Protein AF-A0A2N5H8W0-F1 (afdb_monomer_lite)

Foldseek 3Di:
DCPVVVVVVVCVVPDDPVVVVVVVVVVCLVVQDKDKDWDDDPQKIWMWIDSPVDIDGGQIDNDSVNSRVSNVVVVVVVVVVVVVVD

Secondary stru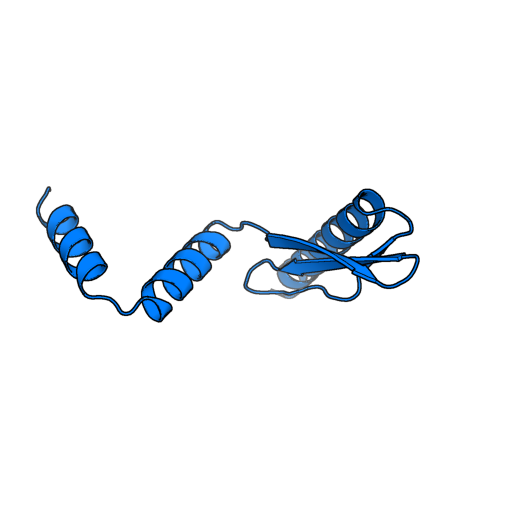cture (DSSP, 8-state):
--SHHHHHHHHHHHS-HHHHHHHHHHHHHHTTPPEEEEEEETTEEEEEEE-SS-EEEEEEESSHHHHHHHHHHHHHHHHHHHHHT-

Radius of gyration: 17.65 Å; chains: 1; bounding box: 30×42×39 Å

Sequence (86 aa):
MFKERREVIIIYIFLPCCIREAWDWFLYYRRGKVKIKVYKYGNTYRAWSSSGKVTVWNCYGSTPEQARKMAEFRMKQALEEIDFKK

pLDDT: mean 80.62, std 16.43, range [37.03, 96.38]

Structure (mmCIF, N/CA/C/O backbone):
data_AF-A0A2N5H8W0-F1
#
_entry.id   AF-A0A2N5H8W0-F1
#
loop_
_atom_site.group_PDB
_atom_site.id
_atom_site.type_symbol
_atom_site.label_atom_id
_atom_site.label_alt_id
_atom_site.label_comp_id
_atom_site.label_asym_id
_atom_site.label_entity_id
_atom_site.label_seq_id
_atom_site.pdbx_PDB_ins_code
_atom_site.Cartn_x
_atom_site.Cartn_y
_atom_site.Cartn_z
_atom_site.occupancy
_atom_site.B_iso_or_equiv
_atom_site.auth_seq_id
_atom_site.auth_comp_id
_atom_site.auth_asym_id
_atom_site.auth_atom_id
_atom_site.pdbx_PDB_model_num
ATOM 1 N N . MET A 1 1 ? -16.097 -30.418 21.677 1.00 45.81 1 MET A N 1
ATOM 2 C CA . MET A 1 1 ? -16.134 -29.159 20.895 1.00 45.81 1 MET A CA 1
ATOM 3 C C . MET A 1 1 ? -15.365 -29.299 19.566 1.00 45.81 1 MET A C 1
ATOM 5 O O . MET A 1 1 ? -14.403 -28.589 19.315 1.00 45.81 1 MET A O 1
ATOM 9 N N . PHE A 1 2 ? -15.737 -30.271 18.718 1.00 40.78 2 PHE A N 1
ATOM 10 C CA . PHE A 1 2 ? -15.031 -30.599 17.455 1.00 40.78 2 PHE A CA 1
ATOM 11 C C . PHE A 1 2 ? -15.981 -30.744 16.248 1.00 40.78 2 PHE A C 1
ATOM 13 O O . PHE A 1 2 ? -15.550 -31.151 15.171 1.00 40.78 2 PHE A O 1
ATOM 20 N N . LYS A 1 3 ? -17.269 -30.419 16.432 1.00 37.03 3 LYS A N 1
ATOM 21 C CA . LYS A 1 3 ? -18.315 -30.578 15.412 1.00 37.03 3 LYS A CA 1
ATOM 22 C C . LYS A 1 3 ? -18.363 -29.379 14.449 1.00 37.03 3 LYS A C 1
ATOM 24 O O . LYS A 1 3 ? -18.384 -29.594 13.246 1.00 37.03 3 LYS A O 1
ATOM 29 N N . GLU A 1 4 ? -18.176 -28.153 14.949 1.00 49.25 4 GLU A N 1
ATOM 30 C CA . GLU A 1 4 ? -18.128 -26.931 14.117 1.00 49.25 4 GLU A CA 1
ATOM 31 C C . GLU A 1 4 ? -16.985 -26.917 13.092 1.00 49.25 4 GLU A C 1
ATOM 33 O O . GLU A 1 4 ? -17.159 -26.441 11.976 1.00 49.25 4 GLU A O 1
ATOM 38 N N . ARG A 1 5 ? -15.808 -27.476 13.414 1.00 48.75 5 ARG A N 1
ATOM 39 C CA . ARG A 1 5 ? -14.662 -27.440 12.485 1.00 48.75 5 ARG A CA 1
ATOM 40 C C . ARG A 1 5 ? -14.851 -28.297 11.230 1.00 48.75 5 ARG A C 1
ATOM 42 O O . ARG A 1 5 ? -14.189 -28.025 10.235 1.00 48.75 5 ARG A O 1
ATOM 49 N N . ARG A 1 6 ? -15.728 -29.310 11.250 1.00 45.66 6 ARG A N 1
ATOM 50 C CA . ARG A 1 6 ? -15.979 -30.167 10.075 1.00 45.66 6 ARG A CA 1
ATOM 51 C C . ARG A 1 6 ? -16.991 -29.552 9.111 1.00 45.66 6 ARG A C 1
ATOM 53 O O . ARG A 1 6 ? -16.811 -29.678 7.907 1.00 45.66 6 ARG A O 1
ATOM 60 N N . GLU A 1 7 ? -17.997 -28.847 9.622 1.00 48.84 7 GLU A N 1
ATOM 61 C CA . GLU A 1 7 ? -19.006 -28.187 8.781 1.00 48.84 7 GLU A CA 1
ATOM 62 C C . GLU A 1 7 ? -18.415 -27.006 8.006 1.00 48.84 7 GLU A C 1
ATOM 64 O O . GLU A 1 7 ? -18.699 -26.846 6.821 1.00 48.84 7 GLU A O 1
ATOM 69 N N . VAL A 1 8 ? -17.487 -26.260 8.619 1.00 53.12 8 VAL A N 1
ATOM 70 C CA . VAL A 1 8 ? -16.738 -25.203 7.924 1.00 53.12 8 VAL A CA 1
ATOM 71 C C . VAL A 1 8 ? -15.968 -25.783 6.731 1.00 53.12 8 VAL A C 1
ATOM 73 O O . VAL A 1 8 ? -16.060 -25.245 5.637 1.00 53.12 8 VAL A O 1
ATOM 76 N N . ILE A 1 9 ? -15.281 -26.921 6.881 1.00 53.25 9 ILE A N 1
ATOM 77 C CA . ILE A 1 9 ? -14.504 -27.529 5.783 1.00 53.25 9 ILE A CA 1
ATOM 78 C C . ILE A 1 9 ? -15.402 -27.959 4.609 1.00 53.25 9 ILE A C 1
ATOM 80 O O . ILE A 1 9 ? -15.021 -27.766 3.456 1.00 53.25 9 ILE A O 1
ATOM 84 N N . ILE A 1 10 ? -16.601 -28.487 4.880 1.00 52.09 10 ILE A N 1
ATOM 85 C CA . ILE A 1 10 ? -17.542 -28.939 3.839 1.00 52.09 10 ILE A CA 1
ATOM 86 C C . ILE A 1 10 ? -18.115 -27.748 3.051 1.00 52.09 10 ILE A C 1
ATOM 88 O O . ILE A 1 10 ? -18.211 -27.816 1.826 1.00 52.09 10 ILE A O 1
ATOM 92 N N . ILE A 1 11 ? -18.407 -26.624 3.716 1.00 54.22 11 ILE A N 1
ATOM 93 C CA . ILE A 1 11 ? -18.892 -25.396 3.058 1.00 54.22 11 ILE A CA 1
ATOM 94 C C . ILE A 1 11 ? -17.836 -24.821 2.097 1.00 54.22 11 ILE A C 1
ATOM 96 O O . ILE A 1 11 ? -18.174 -24.340 1.017 1.00 54.22 11 ILE A O 1
ATOM 100 N N . TYR A 1 12 ? -16.547 -24.924 2.432 1.00 50.66 12 TYR A N 1
ATOM 101 C CA . TYR A 1 12 ? -15.459 -24.425 1.581 1.00 50.66 12 TYR A CA 1
ATOM 102 C C . TYR A 1 12 ? -15.262 -25.212 0.271 1.00 50.66 12 TYR A C 1
ATOM 104 O O . TYR A 1 12 ? -14.653 -24.678 -0.657 1.00 50.66 12 TYR A O 1
ATOM 112 N N . ILE A 1 13 ? -15.760 -26.452 0.173 1.00 56.66 13 ILE A N 1
ATOM 113 C CA . ILE A 1 13 ? -15.593 -27.312 -1.015 1.00 56.66 13 ILE A CA 1
ATOM 114 C C . ILE A 1 13 ? -16.641 -27.000 -2.098 1.00 56.66 13 ILE A C 1
ATOM 116 O O . ILE A 1 13 ? -16.352 -27.152 -3.281 1.00 56.66 13 ILE A O 1
ATOM 120 N N . PHE A 1 14 ? -17.828 -26.519 -1.712 1.00 55.72 14 PHE A N 1
ATOM 121 C CA . PHE A 1 14 ? -18.939 -26.223 -2.631 1.00 55.72 14 PHE A CA 1
ATOM 122 C C . PHE A 1 14 ? -19.154 -24.729 -2.909 1.00 55.72 14 PHE A C 1
ATOM 124 O O . PHE A 1 14 ? -20.038 -24.363 -3.685 1.00 55.72 14 PHE A O 1
ATOM 131 N N . LEU A 1 15 ? -18.361 -23.851 -2.291 1.00 59.88 15 LEU A N 1
ATOM 132 C CA . LEU A 1 15 ? -18.464 -22.413 -2.509 1.00 59.88 15 LEU A CA 1
ATOM 133 C C . LEU A 1 15 ? -17.888 -22.038 -3.889 1.00 59.88 15 LEU A C 1
ATOM 135 O O . LEU A 1 15 ? -16.720 -22.340 -4.155 1.00 59.88 15 LEU A O 1
ATOM 139 N N . PRO A 1 16 ? -18.648 -21.336 -4.752 1.00 76.19 16 PRO A N 1
ATOM 140 C CA . PRO A 1 16 ? -18.121 -20.766 -5.987 1.00 76.19 16 PRO A CA 1
ATOM 141 C C . PRO A 1 16 ? -16.831 -19.982 -5.719 1.00 76.19 16 PRO A C 1
ATOM 143 O O . PRO A 1 16 ? -16.730 -19.278 -4.709 1.00 76.19 16 PRO A O 1
ATOM 146 N N . CYS A 1 17 ? -15.852 -20.071 -6.624 1.00 70.12 17 CYS A N 1
ATOM 147 C CA . CYS A 1 17 ? -14.530 -19.446 -6.473 1.00 70.12 17 CYS A CA 1
ATOM 148 C C . CYS A 1 17 ? -14.603 -17.964 -6.066 1.00 70.12 17 CYS A C 1
ATOM 150 O O . CYS A 1 17 ? -13.854 -17.530 -5.192 1.00 70.12 17 CYS A O 1
ATOM 152 N N . CYS A 1 18 ? -15.576 -17.226 -6.607 1.00 69.81 18 CYS A N 1
ATOM 153 C CA . CYS A 1 18 ? -15.823 -15.821 -6.295 1.00 69.81 18 CYS A 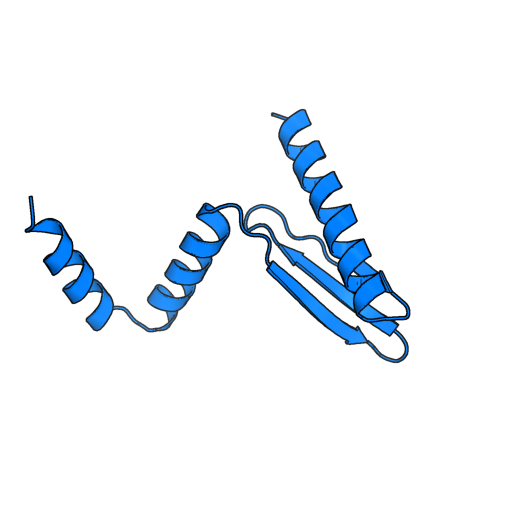CA 1
ATOM 154 C C . CYS A 1 18 ? -16.140 -15.578 -4.810 1.00 69.81 18 CYS A C 1
ATOM 156 O O . CYS A 1 18 ? -15.718 -14.570 -4.250 1.00 69.81 18 CYS A O 1
ATOM 158 N N . ILE A 1 19 ? -16.857 -16.497 -4.152 1.00 76.00 19 ILE A N 1
ATOM 159 C CA . ILE A 1 19 ? -17.199 -16.368 -2.728 1.00 76.00 19 ILE A CA 1
ATOM 160 C C . ILE A 1 19 ? -15.976 -16.680 -1.864 1.00 76.00 19 ILE A C 1
ATOM 162 O O . ILE A 1 19 ? -15.742 -15.998 -0.870 1.00 76.00 19 ILE A O 1
ATOM 166 N N . ARG A 1 20 ? -15.148 -17.654 -2.266 1.00 73.62 20 ARG A N 1
ATOM 167 C CA . ARG A 1 20 ? -13.895 -17.961 -1.563 1.00 73.62 20 ARG A CA 1
ATOM 168 C C . ARG A 1 20 ? -12.921 -16.784 -1.624 1.00 73.62 20 ARG A C 1
ATOM 170 O O . ARG A 1 20 ? -12.404 -16.373 -0.592 1.00 73.62 20 ARG A O 1
ATOM 177 N N . GLU A 1 21 ? -12.736 -16.197 -2.805 1.00 74.38 21 GLU A N 1
ATOM 178 C CA . GLU A 1 21 ? -11.882 -15.017 -2.980 1.00 74.38 21 GLU A CA 1
ATOM 179 C C . GLU A 1 21 ? -12.409 -13.801 -2.216 1.00 74.38 21 GLU A C 1
ATOM 181 O O . GLU A 1 21 ? -11.631 -13.103 -1.563 1.00 74.38 21 GLU A O 1
ATOM 186 N N . ALA A 1 22 ? -13.725 -13.569 -2.235 1.00 77.88 22 ALA A N 1
ATOM 187 C CA . ALA A 1 22 ? -14.347 -12.510 -1.448 1.00 77.88 22 ALA A CA 1
ATOM 188 C C . ALA A 1 22 ? -14.177 -12.738 0.061 1.00 77.88 22 ALA A C 1
ATOM 190 O O . ALA A 1 22 ? -13.953 -11.782 0.802 1.00 77.88 22 ALA A O 1
ATOM 191 N N . TRP A 1 23 ? -14.237 -13.987 0.527 1.00 77.75 23 TRP A N 1
ATOM 192 C CA . TRP A 1 23 ? -14.060 -14.328 1.936 1.00 77.75 23 TRP A CA 1
ATOM 193 C C . TRP A 1 23 ? -12.609 -14.190 2.392 1.00 77.75 23 TRP A C 1
ATOM 195 O O . TRP A 1 23 ? -12.353 -13.624 3.451 1.00 77.75 23 TRP A O 1
ATOM 205 N N . ASP A 1 24 ? -11.649 -14.629 1.581 1.00 76.62 24 ASP A N 1
ATOM 206 C CA . ASP A 1 24 ? -10.224 -14.422 1.849 1.00 76.62 24 ASP A CA 1
ATOM 207 C C . ASP A 1 24 ? -9.880 -12.928 1.852 1.00 76.62 24 ASP A C 1
ATOM 209 O O . ASP A 1 24 ? -9.159 -12.456 2.735 1.00 76.62 24 ASP A O 1
ATOM 213 N N . TRP A 1 25 ? -10.456 -12.162 0.920 1.00 76.62 25 TRP A N 1
ATOM 214 C CA . TRP A 1 25 ? -10.374 -10.702 0.896 1.00 76.62 25 TRP A CA 1
ATOM 215 C C . TRP A 1 25 ? -10.965 -10.107 2.182 1.00 76.62 25 TRP A C 1
ATOM 217 O O . TRP A 1 25 ? -10.284 -9.365 2.889 1.00 76.62 25 TRP A O 1
ATOM 227 N N . PHE A 1 26 ? -12.183 -10.500 2.558 1.00 77.69 26 PHE A N 1
ATOM 228 C CA . PHE A 1 26 ? -12.854 -10.028 3.768 1.00 77.69 26 PHE A CA 1
ATOM 229 C C . PHE A 1 26 ? -12.061 -10.358 5.040 1.00 77.69 26 PHE A C 1
ATOM 231 O O . PHE A 1 26 ? -11.823 -9.478 5.867 1.00 77.69 26 PHE A O 1
ATOM 238 N N . LEU A 1 27 ? -11.585 -11.596 5.192 1.00 77.81 27 LEU A N 1
ATOM 239 C CA . LEU A 1 27 ? -10.779 -12.027 6.335 1.00 77.81 27 LEU A CA 1
ATOM 240 C C . LEU A 1 27 ? -9.424 -11.316 6.395 1.00 77.81 27 LEU A C 1
ATOM 242 O O . LEU A 1 27 ? -8.943 -11.015 7.491 1.00 77.81 27 LEU A O 1
ATOM 246 N N . TYR A 1 28 ? -8.810 -11.032 5.244 1.00 80.12 28 TYR A N 1
ATOM 247 C CA . TYR A 1 28 ? -7.562 -10.279 5.166 1.00 80.12 28 TYR A CA 1
ATOM 248 C C . TYR A 1 28 ? -7.733 -8.873 5.751 1.00 80.12 28 TYR A C 1
ATOM 250 O O . TYR A 1 28 ? -6.990 -8.493 6.659 1.00 80.12 28 TYR A O 1
ATOM 258 N N . TYR A 1 29 ? -8.749 -8.132 5.302 1.00 81.19 29 TYR A N 1
ATOM 259 C CA . TYR A 1 29 ? -9.006 -6.771 5.783 1.00 81.19 29 TYR A CA 1
ATOM 260 C C . TYR A 1 29 ? -9.605 -6.727 7.189 1.00 81.19 29 TYR A C 1
ATOM 262 O O . TYR A 1 29 ? -9.294 -5.818 7.957 1.00 81.19 29 TYR A O 1
ATOM 270 N N . ARG A 1 30 ? -10.382 -7.742 7.595 1.00 76.44 30 ARG A N 1
ATOM 271 C CA . ARG A 1 30 ? -10.907 -7.858 8.967 1.00 76.44 30 ARG A CA 1
ATOM 272 C C . ARG A 1 30 ? -9.797 -7.927 10.017 1.00 76.44 30 ARG A C 1
ATOM 274 O O . ARG A 1 30 ? -9.995 -7.469 11.135 1.00 76.44 30 ARG A O 1
ATOM 281 N N . ARG A 1 31 ? -8.622 -8.458 9.665 1.00 80.94 31 ARG A N 1
ATOM 282 C CA . ARG A 1 31 ? -7.431 -8.483 10.536 1.00 80.94 31 ARG A CA 1
ATOM 283 C C . ARG A 1 31 ? -6.676 -7.147 10.585 1.00 80.94 31 ARG A C 1
ATOM 285 O O . ARG A 1 31 ? -5.574 -7.109 11.118 1.00 80.94 31 ARG A O 1
ATOM 292 N N . GLY A 1 32 ? -7.217 -6.083 9.988 1.00 78.31 32 GLY A N 1
ATOM 293 C CA . GLY A 1 32 ? -6.565 -4.775 9.911 1.00 78.31 32 GLY A CA 1
ATOM 294 C C . GLY A 1 32 ? -5.374 -4.739 8.951 1.00 78.31 32 GLY A C 1
ATOM 295 O O . GLY A 1 32 ? -4.554 -3.829 9.028 1.00 78.31 32 GLY A O 1
ATOM 296 N N . LYS A 1 33 ? -5.237 -5.727 8.053 1.00 84.44 33 LYS A N 1
ATOM 297 C CA . LYS A 1 33 ? -4.129 -5.740 7.095 1.00 84.44 33 LYS A CA 1
ATOM 298 C C . LYS A 1 33 ? -4.369 -4.721 5.991 1.00 84.44 33 LYS A C 1
ATOM 300 O O . LYS A 1 33 ? -5.446 -4.659 5.403 1.00 84.44 33 LYS A O 1
ATOM 305 N N . VAL A 1 34 ? -3.320 -3.976 5.668 1.00 88.38 34 VAL A N 1
ATOM 306 C CA . VAL A 1 34 ? -3.307 -3.025 4.560 1.00 88.38 34 VAL A CA 1
ATOM 307 C C . VAL A 1 34 ? -2.674 -3.689 3.343 1.00 88.38 34 VAL A C 1
ATOM 309 O O . VAL A 1 34 ? -1.559 -4.204 3.406 1.00 88.38 34 VAL A O 1
ATOM 312 N N . LYS A 1 35 ? -3.388 -3.672 2.219 1.00 90.25 35 LYS A N 1
ATOM 313 C CA . LYS A 1 35 ? -2.884 -4.160 0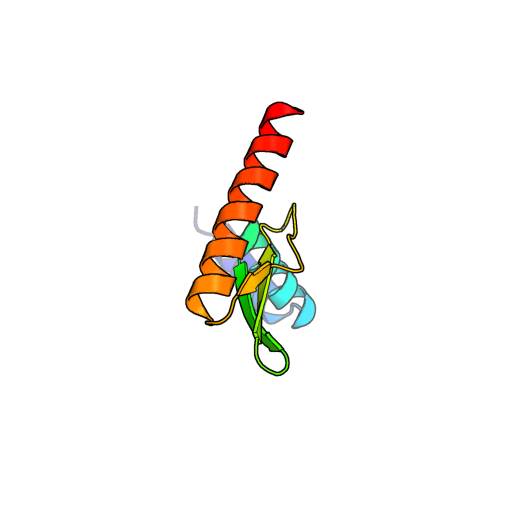.936 1.00 90.25 35 LYS A CA 1
ATOM 314 C C . LYS A 1 35 ? -2.331 -2.991 0.144 1.00 90.25 35 LYS A C 1
ATOM 316 O O . LYS A 1 35 ? -3.068 -2.051 -0.136 1.00 90.25 35 LYS A O 1
ATOM 321 N N . ILE A 1 36 ? -1.072 -3.092 -0.267 1.00 93.44 36 ILE A N 1
ATOM 322 C CA . ILE A 1 36 ? -0.409 -2.085 -1.096 1.00 93.44 36 ILE A CA 1
ATOM 323 C C . ILE A 1 36 ? 0.002 -2.731 -2.407 1.00 93.44 36 ILE A C 1
ATOM 325 O O . ILE A 1 36 ? 0.579 -3.820 -2.416 1.00 93.44 36 ILE A O 1
ATOM 329 N N . LYS A 1 37 ? -0.293 -2.062 -3.517 1.00 93.44 37 LYS A N 1
ATOM 330 C CA . LYS A 1 37 ? 0.206 -2.452 -4.833 1.00 93.44 37 LYS A CA 1
ATOM 331 C C . LYS A 1 37 ? 0.852 -1.260 -5.511 1.00 93.44 37 LYS A C 1
ATOM 333 O O . LYS A 1 37 ? 0.319 -0.156 -5.464 1.00 93.44 37 LYS A O 1
ATOM 338 N N . VAL A 1 38 ? 1.984 -1.519 -6.153 1.00 94.50 38 VAL A N 1
ATOM 339 C CA . VAL A 1 38 ? 2.756 -0.541 -6.919 1.00 94.50 38 VAL A CA 1
ATOM 340 C C . VAL A 1 38 ? 2.764 -0.975 -8.378 1.00 94.50 38 VAL A C 1
ATOM 342 O O . VAL A 1 38 ? 2.929 -2.155 -8.679 1.00 94.50 38 VAL A O 1
ATOM 345 N N . TYR A 1 39 ? 2.584 -0.017 -9.273 1.00 93.38 39 TYR A N 1
ATOM 346 C CA . TYR A 1 39 ? 2.519 -0.203 -10.713 1.00 93.38 39 TYR A CA 1
ATOM 347 C C . TYR A 1 39 ? 3.459 0.793 -11.370 1.00 93.38 39 TYR A C 1
ATOM 349 O O . TYR A 1 39 ? 3.563 1.944 -10.937 1.00 93.38 39 TYR A O 1
ATOM 357 N N . LYS A 1 40 ? 4.123 0.363 -12.440 1.00 94.00 40 LYS A N 1
ATOM 358 C CA . LYS A 1 40 ? 4.867 1.278 -13.299 1.00 94.00 40 LYS A CA 1
ATOM 359 C C . LYS A 1 40 ? 3.868 2.115 -14.100 1.00 94.00 40 LYS A C 1
ATOM 361 O O . LYS A 1 40 ? 2.955 1.567 -14.712 1.00 94.00 40 LYS A O 1
ATOM 366 N N . TYR A 1 41 ? 4.036 3.429 -14.076 1.00 91.38 41 TYR A N 1
ATOM 367 C CA . TYR A 1 41 ? 3.186 4.395 -14.759 1.00 91.38 41 TYR A CA 1
ATOM 368 C C . TYR A 1 41 ? 4.064 5.362 -15.561 1.00 91.38 41 TYR A C 1
ATOM 370 O O . TYR A 1 41 ? 4.548 6.378 -15.050 1.00 91.38 41 TYR A O 1
ATOM 378 N N . GLY A 1 42 ? 4.334 4.993 -16.817 1.00 91.00 42 GLY A N 1
ATOM 379 C CA . GLY A 1 42 ? 5.300 5.685 -17.672 1.00 91.00 42 GLY A CA 1
ATOM 380 C C . GLY A 1 42 ? 6.699 5.689 -17.046 1.00 91.00 42 GLY A C 1
ATOM 381 O O . GLY A 1 42 ? 7.260 4.627 -16.766 1.00 91.00 42 GLY A O 1
ATOM 382 N N . ASN A 1 43 ? 7.221 6.892 -16.788 1.00 92.94 43 ASN A N 1
ATOM 383 C CA . ASN A 1 43 ? 8.522 7.122 -16.146 1.00 92.94 43 ASN A CA 1
ATOM 384 C C . ASN A 1 43 ? 8.454 7.182 -14.610 1.00 92.94 43 ASN A C 1
ATOM 386 O O . ASN A 1 43 ? 9.470 7.397 -13.957 1.00 92.94 43 ASN A O 1
ATOM 390 N N . THR A 1 44 ? 7.269 7.006 -14.027 1.00 94.62 44 THR A N 1
ATOM 391 C CA . THR A 1 44 ? 7.051 7.060 -12.575 1.00 94.62 44 THR A CA 1
ATOM 392 C C . THR A 1 44 ? 6.437 5.763 -12.066 1.00 94.62 44 THR A C 1
ATOM 394 O O . THR A 1 44 ? 6.063 4.879 -12.840 1.00 94.62 44 THR A O 1
ATOM 397 N N . TYR A 1 45 ? 6.314 5.641 -10.750 1.00 95.56 45 TYR A N 1
ATOM 398 C CA . TYR A 1 45 ? 5.600 4.558 -10.094 1.00 95.56 45 TYR A CA 1
ATOM 399 C C . TYR A 1 45 ? 4.367 5.116 -9.402 1.00 95.56 45 TYR A C 1
ATOM 401 O O . TYR A 1 45 ? 4.431 6.136 -8.720 1.00 95.56 45 TYR A O 1
ATOM 409 N N . ARG A 1 46 ? 3.240 4.425 -9.567 1.00 95.50 46 ARG A N 1
ATOM 410 C CA . ARG A 1 46 ? 1.977 4.726 -8.898 1.00 95.50 46 ARG A CA 1
ATOM 411 C C . ARG A 1 46 ? 1.635 3.580 -7.967 1.00 95.50 46 ARG A C 1
ATOM 413 O O . ARG A 1 46 ? 1.643 2.421 -8.367 1.00 95.50 46 ARG A O 1
ATOM 420 N N . ALA A 1 47 ? 1.284 3.907 -6.742 1.00 96.38 47 ALA A N 1
ATOM 421 C CA . ALA A 1 47 ? 0.817 2.975 -5.747 1.00 96.38 47 ALA A CA 1
ATOM 422 C C . ALA A 1 47 ? -0.618 3.300 -5.335 1.00 96.38 47 ALA A C 1
ATOM 424 O O . ALA A 1 47 ? -1.077 4.446 -5.404 1.00 96.38 47 ALA A O 1
ATOM 425 N N . TRP A 1 48 ? -1.316 2.263 -4.896 1.00 95.00 48 TRP A N 1
ATOM 426 C CA . TRP A 1 48 ? -2.535 2.394 -4.117 1.00 95.00 48 TRP A CA 1
ATOM 427 C C . TRP A 1 48 ? -2.442 1.507 -2.885 1.00 95.00 48 TRP A C 1
ATOM 429 O O . TRP A 1 48 ? -1.741 0.489 -2.872 1.00 95.00 48 TRP A O 1
ATOM 439 N N . SER A 1 49 ? -3.152 1.923 -1.847 1.00 93.94 49 SER A N 1
ATOM 440 C CA . SER A 1 49 ? -3.218 1.241 -0.564 1.00 93.94 49 SER A CA 1
ATOM 441 C C . SER A 1 49 ? -4.677 1.099 -0.159 1.00 93.94 49 SER A C 1
ATOM 443 O O . SER A 1 49 ? -5.452 2.035 -0.333 1.00 93.94 49 SER A O 1
ATOM 445 N N . SER A 1 50 ? -5.075 -0.058 0.364 1.00 91.56 50 SER A N 1
ATOM 446 C CA . SER A 1 50 ? -6.427 -0.280 0.884 1.00 91.56 50 SER A CA 1
ATOM 447 C C . SER A 1 50 ? -6.382 -0.978 2.231 1.00 91.56 50 SER A C 1
ATOM 449 O O . SER A 1 50 ? -5.614 -1.922 2.404 1.00 91.56 50 SER A O 1
ATOM 451 N N . SER A 1 51 ? -7.226 -0.538 3.159 1.00 87.75 51 SER A N 1
ATOM 452 C CA . SER A 1 51 ? -7.515 -1.199 4.438 1.00 87.75 51 SER A CA 1
ATOM 453 C C . SER A 1 51 ? -8.848 -1.961 4.414 1.00 87.75 51 SER A C 1
ATOM 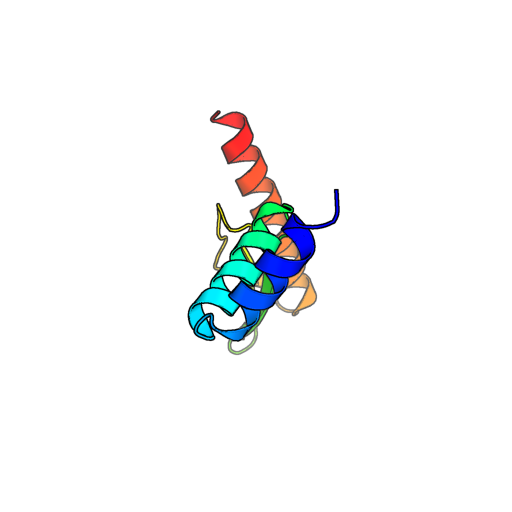455 O O . SER A 1 51 ? -9.303 -2.450 5.445 1.00 87.75 51 SER A O 1
ATOM 457 N N . GLY A 1 52 ? -9.512 -2.036 3.254 1.00 84.19 52 GLY A N 1
ATOM 458 C CA . GLY A 1 52 ? -10.851 -2.614 3.092 1.00 84.19 52 GLY A CA 1
ATOM 459 C C . GLY A 1 52 ? -11.989 -1.670 3.494 1.00 84.19 52 GLY A C 1
ATOM 460 O O . GLY A 1 52 ? -13.086 -1.797 2.965 1.00 84.19 52 GLY A O 1
ATOM 461 N N . LYS A 1 53 ? -11.727 -0.687 4.366 1.00 83.94 53 LYS A N 1
ATOM 462 C CA . LYS A 1 53 ? -12.662 0.409 4.689 1.00 83.94 53 LYS A CA 1
ATOM 463 C C . LYS A 1 53 ? -12.348 1.679 3.914 1.00 83.94 53 LYS A C 1
ATOM 465 O O . LYS A 1 53 ? -13.251 2.363 3.453 1.00 83.94 53 LYS A O 1
ATOM 470 N N . VAL A 1 54 ? -11.059 1.976 3.766 1.00 88.06 54 VAL A N 1
ATOM 471 C CA . VAL A 1 54 ? -10.576 3.129 3.012 1.00 88.06 54 VAL A CA 1
ATOM 472 C C . VAL A 1 54 ? -9.533 2.685 2.017 1.00 88.06 54 VAL A C 1
ATOM 474 O O . VAL A 1 54 ? -8.732 1.784 2.272 1.00 88.06 54 VAL A O 1
ATOM 477 N N . THR A 1 55 ? -9.582 3.315 0.850 1.00 91.12 55 THR A N 1
ATOM 478 C CA . THR A 1 55 ? -8.619 3.091 -0.214 1.00 91.12 55 THR A CA 1
ATOM 479 C C . THR A 1 55 ? -8.030 4.424 -0.627 1.00 91.12 55 THR A C 1
ATOM 481 O O . THR A 1 55 ? -8.747 5.332 -1.038 1.00 91.12 55 THR A O 1
ATOM 484 N N . VAL A 1 56 ? -6.711 4.520 -0.526 1.00 92.88 56 VAL A N 1
ATOM 485 C CA . VAL A 1 56 ? -5.938 5.659 -0.994 1.00 92.88 56 VAL A CA 1
ATOM 486 C C . VAL A 1 56 ? -5.402 5.335 -2.379 1.00 92.88 56 VAL A C 1
ATOM 488 O O . VAL A 1 56 ? -4.705 4.338 -2.583 1.00 92.88 56 VAL A O 1
ATOM 491 N N . TRP A 1 57 ? -5.714 6.213 -3.323 1.00 91.25 57 TRP A N 1
ATOM 492 C CA . TRP A 1 57 ? -5.237 6.154 -4.698 1.00 91.25 57 TRP A CA 1
ATOM 493 C C . TRP A 1 57 ? -4.229 7.276 -4.965 1.00 91.25 57 TRP A C 1
ATOM 495 O O . TRP A 1 57 ? -4.126 8.236 -4.203 1.00 91.25 57 TRP A O 1
ATOM 505 N N . ASN A 1 58 ? -3.529 7.180 -6.100 1.00 90.94 58 ASN A N 1
ATOM 506 C CA . ASN A 1 58 ? -2.666 8.249 -6.624 1.00 90.94 58 ASN A CA 1
ATOM 507 C C . ASN A 1 58 ? -1.439 8.559 -5.750 1.00 90.94 58 ASN A C 1
ATOM 509 O O . ASN A 1 58 ? -1.064 9.718 -5.583 1.00 90.94 58 ASN A O 1
ATOM 513 N N . CYS A 1 59 ? -0.791 7.528 -5.210 1.00 92.06 59 CYS A N 1
ATOM 514 C CA . CYS A 1 59 ? 0.473 7.681 -4.494 1.00 92.06 59 CYS A CA 1
ATOM 515 C C . CYS A 1 59 ? 1.636 7.524 -5.477 1.00 92.06 59 CYS A C 1
ATOM 517 O O . CYS A 1 59 ? 1.928 6.412 -5.904 1.00 92.06 59 CYS A O 1
ATOM 519 N N . TYR A 1 60 ? 2.273 8.624 -5.868 1.00 94.19 60 TYR A N 1
ATOM 520 C CA . TYR A 1 60 ? 3.339 8.606 -6.872 1.00 94.19 60 TYR A CA 1
ATOM 521 C C . TYR A 1 60 ? 4.736 8.621 -6.247 1.00 94.19 60 TYR A C 1
ATOM 523 O O . TYR A 1 60 ? 4.924 9.104 -5.131 1.00 94.19 60 TYR A O 1
ATOM 531 N N . GLY A 1 61 ? 5.715 8.108 -6.987 1.00 93.56 61 GLY A N 1
ATOM 532 C CA . GLY A 1 61 ? 7.135 8.197 -6.661 1.00 93.56 61 GLY A CA 1
ATOM 533 C C . GLY A 1 61 ? 8.012 7.954 -7.886 1.00 93.56 61 GLY A C 1
ATOM 534 O O . GLY A 1 61 ? 7.583 7.319 -8.851 1.00 93.56 61 GLY A O 1
ATOM 535 N N . SER A 1 62 ? 9.250 8.446 -7.846 1.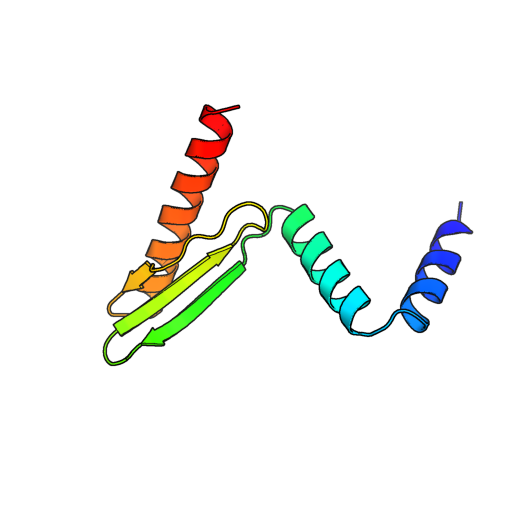00 94.25 62 SER A N 1
ATOM 536 C CA . SER A 1 62 ? 10.241 8.200 -8.903 1.00 94.25 62 SER A CA 1
ATOM 537 C C . SER A 1 62 ? 10.788 6.772 -8.840 1.00 94.25 62 SER A C 1
ATOM 539 O O . SER A 1 62 ? 11.232 6.226 -9.846 1.00 94.25 62 SER A O 1
ATOM 541 N N . THR A 1 63 ? 10.701 6.134 -7.670 1.00 95.69 63 THR A N 1
ATOM 542 C CA . THR A 1 63 ? 11.037 4.722 -7.451 1.00 95.69 63 THR A CA 1
ATOM 543 C C . THR A 1 63 ? 9.831 3.956 -6.893 1.00 95.69 63 THR A C 1
ATOM 545 O O . THR A 1 63 ? 8.939 4.560 -6.279 1.00 95.69 63 THR A O 1
ATOM 548 N N . PRO A 1 64 ? 9.777 2.621 -7.057 1.00 94.62 64 PRO A N 1
ATOM 549 C CA . PRO A 1 64 ? 8.689 1.821 -6.498 1.00 94.62 64 PRO A CA 1
ATOM 550 C C . PRO A 1 64 ? 8.627 1.918 -4.968 1.00 94.62 64 PRO A C 1
ATOM 552 O O . PRO A 1 64 ? 7.539 1.932 -4.392 1.00 94.62 64 PRO A O 1
ATOM 555 N N . GLU A 1 65 ? 9.778 2.049 -4.305 1.00 95.50 65 GLU A N 1
ATOM 556 C CA . GLU A 1 65 ? 9.861 2.235 -2.855 1.00 95.50 65 GLU A CA 1
ATOM 557 C C . GLU A 1 65 ? 9.296 3.583 -2.407 1.00 95.50 65 GLU A C 1
ATOM 559 O O . GLU A 1 65 ? 8.572 3.643 -1.415 1.00 95.50 65 GLU A O 1
ATOM 564 N N . GLN A 1 66 ? 9.575 4.662 -3.146 1.00 95.81 66 GLN A N 1
ATOM 565 C CA . GLN A 1 66 ? 9.010 5.980 -2.856 1.00 95.81 66 GLN A CA 1
ATOM 566 C C . GLN A 1 66 ? 7.486 5.975 -3.000 1.00 95.81 66 GLN A C 1
ATOM 568 O O . GLN A 1 66 ? 6.786 6.443 -2.103 1.00 95.81 66 GLN A O 1
ATOM 573 N N . ALA A 1 67 ? 6.964 5.391 -4.084 1.00 94.81 67 ALA A N 1
ATOM 574 C CA . ALA A 1 67 ? 5.522 5.275 -4.292 1.00 94.81 67 ALA A CA 1
ATOM 575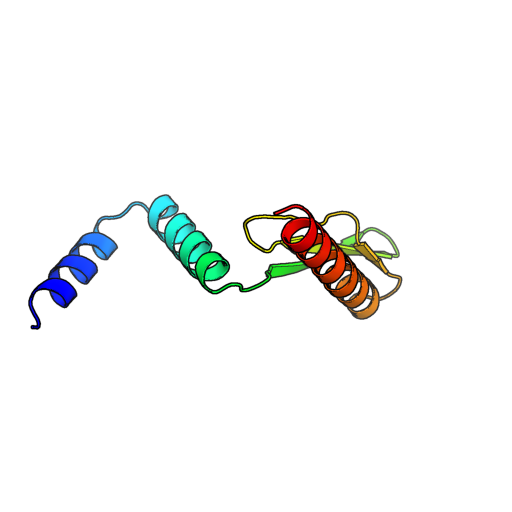 C C . ALA A 1 67 ? 4.860 4.450 -3.174 1.00 94.81 67 ALA A C 1
ATOM 577 O O . ALA A 1 67 ? 3.798 4.819 -2.668 1.00 94.81 67 ALA A O 1
ATOM 578 N N . ARG A 1 68 ? 5.517 3.368 -2.732 1.00 95.19 68 ARG A N 1
ATOM 579 C CA . ARG A 1 68 ? 5.064 2.551 -1.601 1.00 95.19 68 ARG A CA 1
ATOM 580 C C . ARG A 1 68 ? 5.038 3.339 -0.291 1.00 95.19 68 ARG A C 1
ATOM 582 O O . ARG A 1 68 ? 3.999 3.355 0.361 1.00 95.19 68 ARG A O 1
ATOM 589 N N . LYS A 1 69 ? 6.127 4.027 0.068 1.00 96.12 69 LYS A N 1
ATOM 590 C CA . LYS A 1 69 ? 6.196 4.855 1.286 1.00 96.12 69 LYS A CA 1
ATOM 591 C C . LYS A 1 69 ? 5.131 5.950 1.287 1.00 96.12 69 LYS A C 1
ATOM 593 O O . LYS A 1 69 ? 4.497 6.185 2.309 1.00 96.12 69 LYS A O 1
ATOM 598 N N . MET A 1 70 ? 4.877 6.574 0.136 1.00 95.94 70 MET A N 1
ATOM 599 C CA . MET A 1 70 ? 3.804 7.562 -0.013 1.00 95.94 70 MET A CA 1
ATOM 600 C C . MET A 1 70 ? 2.419 6.945 0.240 1.00 95.94 70 MET A C 1
ATOM 602 O O . MET A 1 70 ? 1.569 7.562 0.881 1.00 95.94 70 MET A O 1
ATOM 606 N N . ALA A 1 71 ? 2.189 5.721 -0.240 1.00 95.06 71 ALA A N 1
ATOM 607 C CA . ALA A 1 71 ? 0.941 4.997 -0.009 1.00 95.06 71 ALA A CA 1
ATOM 608 C C . ALA A 1 71 ? 0.758 4.574 1.455 1.00 95.06 71 ALA A C 1
ATOM 610 O O . ALA A 1 71 ? -0.356 4.645 1.972 1.00 95.06 71 ALA A O 1
ATOM 611 N N . GLU A 1 72 ? 1.837 4.176 2.132 1.00 94.06 72 GLU A N 1
ATOM 612 C CA . GLU A 1 72 ? 1.845 3.878 3.570 1.00 94.06 72 GLU A CA 1
ATOM 613 C C . GLU A 1 72 ? 1.541 5.137 4.392 1.00 94.06 72 GLU A C 1
ATOM 615 O O . GLU A 1 72 ? 0.641 5.124 5.232 1.00 94.06 72 GLU A O 1
ATOM 620 N N . PHE A 1 73 ? 2.225 6.244 4.092 1.00 94.50 73 PHE A N 1
ATOM 621 C CA . PHE A 1 73 ? 2.039 7.524 4.771 1.00 94.50 73 PHE A CA 1
ATOM 622 C C . PHE A 1 73 ? 0.599 8.036 4.657 1.00 94.50 73 PHE A C 1
ATOM 624 O O . PHE A 1 73 ? -0.047 8.301 5.669 1.00 94.50 73 PHE A O 1
ATOM 631 N N . ARG A 1 74 ? 0.055 8.106 3.436 1.00 93.50 74 ARG A N 1
ATOM 632 C CA . ARG A 1 74 ? -1.320 8.583 3.232 1.00 93.50 74 ARG A CA 1
ATOM 633 C C . ARG A 1 74 ? -2.371 7.649 3.822 1.00 93.50 74 ARG A C 1
ATOM 635 O O . ARG A 1 74 ? -3.406 8.123 4.276 1.00 93.50 74 ARG A O 1
ATOM 642 N N . MET A 1 75 ? -2.128 6.337 3.825 1.00 93.81 75 MET A N 1
ATOM 643 C CA . MET A 1 75 ? -3.040 5.398 4.483 1.00 93.81 75 MET A CA 1
ATOM 644 C C . MET A 1 75 ? -3.079 5.635 5.992 1.00 93.81 75 MET A C 1
ATOM 646 O O . MET A 1 75 ? -4.160 5.641 6.568 1.00 93.81 75 MET A O 1
ATOM 650 N N . LYS A 1 76 ? -1.923 5.875 6.621 1.00 91.81 76 LYS A N 1
ATOM 651 C CA . LYS A 1 76 ? -1.859 6.207 8.047 1.00 91.81 76 LYS A CA 1
ATOM 652 C C . LYS A 1 76 ? -2.668 7.472 8.360 1.00 91.81 76 LYS A C 1
ATOM 654 O O . LYS A 1 76 ? -3.520 7.423 9.237 1.00 91.81 76 LYS A O 1
ATOM 659 N N . GLN A 1 77 ? -2.480 8.539 7.580 1.00 92.81 77 GLN A N 1
ATOM 660 C CA . GLN A 1 77 ? -3.253 9.780 7.733 1.00 92.81 77 GLN A CA 1
ATOM 661 C C . GLN A 1 77 ? -4.762 9.549 7.584 1.00 92.81 77 GLN A C 1
ATOM 663 O O . GLN A 1 77 ? -5.548 10.038 8.387 1.00 92.81 77 GLN A O 1
ATOM 668 N N . ALA A 1 78 ? -5.170 8.774 6.576 1.00 90.62 78 ALA A N 1
ATOM 669 C CA . ALA A 1 78 ? -6.581 8.497 6.337 1.00 90.62 78 ALA A CA 1
ATOM 670 C C . ALA A 1 78 ? -7.217 7.680 7.473 1.00 90.62 78 ALA A C 1
ATOM 672 O O . ALA A 1 78 ? -8.370 7.910 7.815 1.00 90.62 78 ALA A O 1
ATOM 673 N N . LEU A 1 79 ? -6.482 6.732 8.061 1.00 88.25 79 LEU A N 1
ATOM 674 C CA . LEU A 1 79 ? -6.963 5.964 9.211 1.00 88.25 79 LEU A CA 1
ATOM 675 C C . LEU A 1 79 ? -7.087 6.839 10.467 1.00 88.25 79 LEU A C 1
ATOM 677 O O . LEU A 1 79 ? -8.114 6.772 11.135 1.00 88.25 79 LEU A O 1
ATOM 681 N N . GLU A 1 80 ? -6.103 7.700 10.736 1.00 90.19 80 GLU A N 1
ATOM 682 C CA . GLU A 1 80 ? -6.148 8.656 11.854 1.00 90.19 80 GLU A CA 1
ATOM 683 C C . GLU A 1 80 ? -7.326 9.638 11.723 1.00 90.19 80 GLU A C 1
ATOM 685 O O . GLU A 1 80 ? -8.011 9.920 12.704 1.00 90.19 80 GLU A O 1
ATOM 690 N N . GLU A 1 81 ? -7.621 10.116 10.510 1.00 88.44 81 GLU A N 1
ATOM 691 C CA . GLU A 1 81 ? -8.759 11.012 10.263 1.00 88.44 81 GLU A CA 1
ATOM 692 C C . GLU A 1 81 ? -10.114 10.328 10.515 1.00 88.44 81 GLU A C 1
ATOM 694 O O . GLU A 1 81 ? -11.042 10.958 11.023 1.00 88.44 81 GLU A O 1
ATOM 699 N N . ILE A 1 82 ? -10.245 9.040 10.178 1.00 81.31 82 ILE A N 1
ATOM 700 C CA . ILE A 1 82 ? -11.464 8.266 10.464 1.00 81.31 82 ILE A CA 1
ATOM 701 C C . ILE A 1 82 ? -11.648 8.090 11.966 1.00 81.31 82 ILE A C 1
ATOM 703 O O . ILE A 1 82 ? -12.767 8.242 12.450 1.00 81.31 82 ILE A O 1
ATOM 707 N N . ASP A 1 83 ? -10.575 7.754 12.683 1.00 75.88 83 ASP A N 1
ATOM 708 C CA . ASP A 1 83 ? -10.631 7.536 14.128 1.00 75.88 83 ASP A CA 1
ATOM 709 C C . ASP A 1 83 ? -10.943 8.839 14.878 1.00 75.88 83 ASP A C 1
ATOM 711 O O . ASP A 1 83 ? -11.678 8.808 15.858 1.00 75.88 83 ASP A O 1
ATOM 715 N N . PHE A 1 84 ? -10.471 9.990 14.387 1.00 71.56 84 PHE A N 1
ATOM 716 C CA . PHE A 1 84 ? -10.803 11.299 14.960 1.00 71.56 84 PHE A CA 1
ATOM 717 C C . PHE A 1 84 ? -12.263 11.726 14.726 1.00 71.56 84 PHE A C 1
ATOM 719 O O . PHE A 1 84 ? -12.828 12.469 15.523 1.00 71.56 84 PHE A O 1
ATOM 726 N N . LYS A 1 85 ? -12.888 11.290 13.626 1.00 65.94 85 LYS A N 1
ATOM 727 C CA . LYS A 1 85 ? -14.278 11.650 13.281 1.00 65.94 85 LYS A CA 1
ATOM 728 C C . LYS A 1 85 ? -15.339 10.788 13.976 1.00 65.94 85 LYS A C 1
ATOM 730 O O . LYS A 1 85 ? -16.523 10.959 13.683 1.00 65.94 85 LYS A O 1
ATOM 735 N N . LYS A 1 86 ? -14.934 9.838 14.815 1.00 55.19 86 LYS A N 1
ATOM 736 C CA . LYS A 1 86 ? -15.797 8.809 15.393 1.00 55.19 86 LYS A CA 1
ATOM 737 C C . LYS A 1 86 ? -16.059 9.050 16.873 1.00 55.19 86 LYS A C 1
ATOM 739 O O . LYS A 1 86 ? -17.198 8.744 17.287 1.00 55.19 86 LYS A O 1
#

Organism: NCBI:txid1740721